Protein AF-A0A951A162-F1 (afdb_monomer_lite)

pLDDT: mean 81.79, std 10.08, range [46.0, 91.62]

Sequence (105 aa):
MEQSGADRYDELVDAFLSSLVGKSPRTYSTYRTGLVHFRTFLASKQRLERWQPESLGPNLLEEFYTWLVRQHGRERRATVGTHAAGLRAFVRYIARRGLLPPGVT

Radius of gyration: 13.54 Å; chains: 1; bounding box: 33×29×34 Å

Foldseek 3Di:
DPQFLQNVLVVLLVVLLVVCPVPDPVLSVLLVVLSVLVCVVCVVVVNSRVDFLQPPDPCSLVVSLVVVCVVPPPVPNVSSVSSSVSVVSSNVVCVVVVRYDPPDD

Secondary structure (DSSP, 8-state):
----HHHHHHHHHHHHHHHTTTS-HHHHHHHHHHHHHHHHHHHHTT-STT--GGG--TTHHHHHHHHHHHHH-TT-HHHHHHHHHHHHHHHHHHHHTT-SPTT--

Structure (mmCIF, N/CA/C/O backbone):
data_AF-A0A951A162-F1
#
_entry.id   AF-A0A951A162-F1
#
loop_
_atom_site.group_PDB
_atom_site.id
_atom_site.type_symbol
_atom_site.label_atom_id
_atom_site.label_alt_id
_atom_site.label_comp_id
_atom_site.label_asym_id
_atom_site.label_entity_id
_atom_site.label_seq_id
_atom_site.pdbx_PDB_ins_code
_atom_site.Cartn_x
_atom_site.Cartn_y
_atom_site.Cartn_z
_atom_site.occupancy
_atom_site.B_iso_or_equiv
_atom_site.auth_seq_id
_atom_site.auth_comp_id
_atom_site.auth_asym_id
_atom_site.auth_atom_id
_atom_site.pdbx_PDB_model_num
ATOM 1 N N . MET A 1 1 ? -8.154 -16.471 19.557 1.00 46.00 1 MET A N 1
ATOM 2 C CA . MET A 1 1 ? -7.362 -16.702 18.335 1.00 46.00 1 MET A CA 1
ATOM 3 C C . MET A 1 1 ? -6.609 -15.420 18.055 1.00 46.00 1 MET A C 1
ATOM 5 O O . MET A 1 1 ? -7.240 -14.429 17.710 1.00 46.00 1 MET A O 1
ATOM 9 N N . GLU A 1 2 ? -5.310 -15.389 18.333 1.00 57.62 2 GLU A N 1
ATOM 10 C CA . GLU A 1 2 ? -4.465 -14.251 17.965 1.00 57.62 2 GLU A 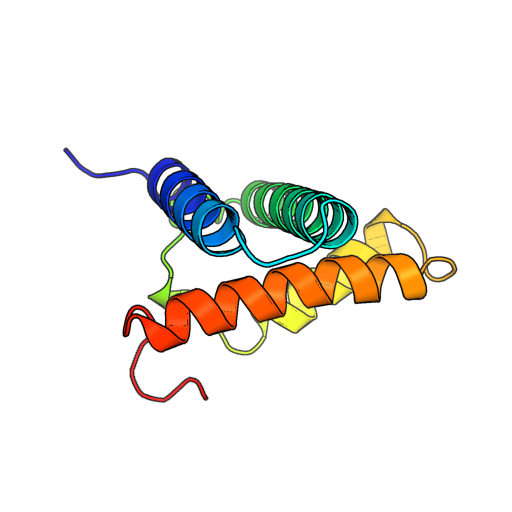CA 1
ATOM 11 C C . GLU A 1 2 ? -4.308 -14.284 16.443 1.00 57.62 2 GLU A C 1
ATOM 13 O O . GLU A 1 2 ? -3.710 -15.213 15.907 1.00 57.62 2 GLU A O 1
ATOM 18 N N . GLN A 1 3 ? -4.927 -13.342 15.728 1.00 67.50 3 GLN A N 1
ATOM 19 C CA . GLN A 1 3 ? -4.730 -13.236 14.283 1.00 67.50 3 GLN A CA 1
ATOM 20 C C . GLN A 1 3 ? -3.270 -12.851 14.027 1.00 67.50 3 GLN A C 1
ATOM 22 O O . GLN A 1 3 ? -2.816 -11.810 14.508 1.00 67.50 3 GLN A O 1
ATOM 27 N N . SER A 1 4 ? -2.529 -13.678 13.290 1.00 84.94 4 SER A N 1
ATOM 28 C CA . SER A 1 4 ? -1.158 -13.359 12.896 1.00 84.94 4 SER A CA 1
ATOM 29 C C . SER A 1 4 ? -1.138 -12.112 12.003 1.00 84.94 4 SER A C 1
ATOM 31 O O . SER A 1 4 ? -2.056 -11.881 11.214 1.00 84.94 4 SER A O 1
ATOM 33 N N . GLY A 1 5 ? -0.080 -11.295 12.088 1.00 85.44 5 GLY A N 1
ATOM 34 C CA . GLY A 1 5 ? 0.035 -10.077 11.274 1.00 85.44 5 GLY A CA 1
ATOM 35 C C . GLY A 1 5 ? 0.004 -10.352 9.766 1.00 85.44 5 GLY A C 1
ATOM 36 O O . GLY A 1 5 ? -0.449 -9.507 8.995 1.00 85.44 5 GLY A O 1
ATOM 37 N N . ALA A 1 6 ? 0.411 -11.557 9.354 1.00 87.19 6 ALA A N 1
ATOM 38 C CA . ALA A 1 6 ? 0.314 -12.030 7.978 1.00 87.19 6 ALA A CA 1
ATOM 39 C C . ALA A 1 6 ? -1.147 -12.207 7.525 1.00 87.19 6 ALA A C 1
ATOM 41 O O . ALA A 1 6 ? -1.527 -11.625 6.513 1.00 87.19 6 ALA A O 1
ATOM 42 N N . ASP A 1 7 ? -1.973 -12.927 8.291 1.00 89.62 7 ASP A N 1
ATOM 43 C CA . ASP A 1 7 ? -3.404 -13.095 7.997 1.00 89.62 7 ASP A CA 1
ATOM 44 C C . ASP A 1 7 ? -4.124 -11.749 7.954 1.00 89.62 7 ASP A C 1
ATOM 46 O O . ASP A 1 7 ? -4.838 -11.449 7.000 1.00 89.62 7 ASP A O 1
ATOM 50 N N . ARG A 1 8 ? -3.855 -10.878 8.935 1.00 88.25 8 ARG A N 1
ATOM 51 C CA . ARG A 1 8 ? -4.449 -9.536 8.972 1.00 88.25 8 ARG A CA 1
ATOM 52 C C . ARG A 1 8 ? -4.038 -8.681 7.771 1.00 88.25 8 ARG A C 1
ATOM 54 O O . ARG A 1 8 ? -4.828 -7.865 7.292 1.00 88.25 8 ARG A O 1
ATOM 61 N N . TYR A 1 9 ? -2.800 -8.830 7.298 1.00 90.62 9 TYR A N 1
ATOM 62 C CA . TYR A 1 9 ? -2.326 -8.164 6.088 1.00 90.62 9 TYR A CA 1
ATOM 63 C C . TYR A 1 9 ? -3.081 -8.659 4.853 1.00 90.62 9 TYR A C 1
ATOM 65 O O . TYR A 1 9 ? -3.619 -7.840 4.106 1.00 90.62 9 TYR A O 1
ATOM 73 N N . ASP A 1 10 ? -3.140 -9.977 4.656 1.00 91.25 10 ASP A N 1
ATOM 74 C CA . ASP A 1 10 ? -3.802 -10.596 3.508 1.00 91.25 10 ASP A CA 1
ATOM 75 C C . ASP A 1 10 ? -5.316 -10.279 3.491 1.00 91.25 10 ASP A C 1
ATOM 77 O O . ASP A 1 10 ? -5.849 -9.911 2.442 1.00 91.25 10 ASP A O 1
ATOM 81 N N . GLU A 1 11 ? -5.988 -10.266 4.648 1.00 90.94 11 GLU A N 1
ATOM 82 C CA . GLU A 1 11 ? -7.407 -9.892 4.773 1.00 90.94 11 GLU A CA 1
ATOM 83 C C . GLU A 1 11 ? -7.664 -8.426 4.373 1.00 90.94 11 GLU A C 1
ATOM 85 O O . GLU A 1 11 ? -8.582 -8.115 3.608 1.00 90.94 11 GLU A O 1
ATOM 90 N N . LEU A 1 12 ? -6.813 -7.496 4.825 1.00 90.56 12 LEU A N 1
ATOM 91 C CA . LEU A 1 12 ? -6.931 -6.084 4.449 1.00 90.56 12 LEU A CA 1
ATOM 92 C C . LEU A 1 12 ? -6.618 -5.847 2.971 1.00 90.56 12 LEU A C 1
ATOM 94 O O . LEU A 1 12 ? -7.242 -4.978 2.353 1.00 90.56 12 LEU A O 1
ATOM 98 N N . VAL A 1 13 ? -5.662 -6.589 2.405 1.00 91.25 13 VAL A N 1
ATOM 99 C CA . VAL A 1 13 ? -5.354 -6.546 0.972 1.00 91.25 13 VAL A CA 1
ATOM 100 C C . VAL A 1 13 ? -6.549 -7.024 0.159 1.00 91.25 13 VAL A C 1
ATOM 102 O O . VAL A 1 13 ? -6.925 -6.331 -0.786 1.00 91.25 13 VAL A O 1
ATOM 105 N N . ASP A 1 14 ? -7.174 -8.141 0.531 1.00 90.69 14 ASP A N 1
ATOM 106 C CA . ASP A 1 14 ? -8.369 -8.632 -0.155 1.00 90.69 14 ASP A CA 1
ATOM 107 C C . ASP A 1 14 ? -9.517 -7.619 -0.071 1.00 90.69 14 ASP A C 1
ATOM 109 O O . ASP A 1 14 ? -10.060 -7.208 -1.098 1.00 90.69 14 ASP A O 1
ATOM 113 N N . ALA A 1 15 ? -9.796 -7.088 1.123 1.00 90.00 15 ALA A N 1
ATOM 114 C CA . ALA A 1 15 ? -10.823 -6.067 1.312 1.00 90.00 15 ALA A CA 1
ATOM 115 C C . ALA A 1 15 ? -10.547 -4.800 0.480 1.00 90.00 15 ALA A C 1
ATOM 117 O O . ALA A 1 15 ? -11.464 -4.208 -0.098 1.00 90.00 15 ALA A O 1
ATOM 118 N N . PHE A 1 16 ? -9.284 -4.370 0.392 1.00 89.56 16 PHE A N 1
ATOM 119 C CA . PHE A 1 16 ? -8.885 -3.253 -0.461 1.00 89.56 16 PHE A CA 1
ATOM 120 C C . PHE A 1 16 ? -9.103 -3.569 -1.938 1.00 89.56 16 PHE A C 1
ATOM 122 O O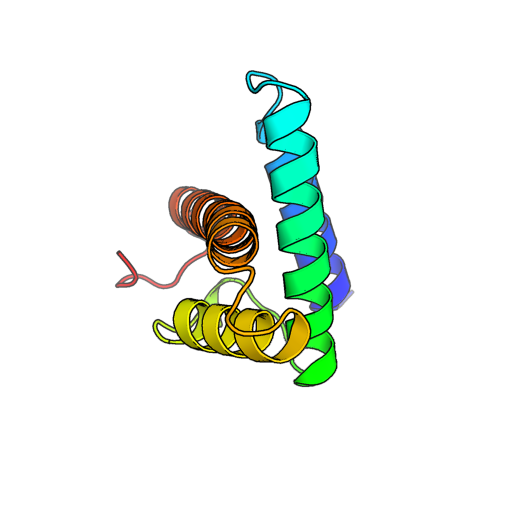 . PHE A 1 16 ? -9.721 -2.767 -2.635 1.00 89.56 16 PHE A O 1
ATOM 129 N N . LEU A 1 17 ? -8.630 -4.718 -2.419 1.00 88.38 17 LEU A N 1
ATOM 130 C CA . LEU A 1 17 ? -8.765 -5.129 -3.814 1.00 88.38 17 LEU A CA 1
ATOM 131 C C . LEU A 1 17 ? -10.240 -5.291 -4.212 1.00 88.38 17 LEU A C 1
ATOM 133 O O . LEU A 1 17 ? -10.633 -4.814 -5.276 1.00 88.38 17 LEU A O 1
ATOM 137 N N . SER A 1 18 ? -11.066 -5.846 -3.327 1.00 87.50 18 SER A N 1
ATOM 138 C CA . SER A 1 18 ? -12.522 -5.929 -3.472 1.00 87.50 18 SER A CA 1
ATOM 139 C C . SER A 1 18 ? -13.193 -4.551 -3.471 1.00 87.50 18 SER A C 1
ATOM 141 O O . SER A 1 18 ? -14.184 -4.350 -4.160 1.00 87.50 18 SER A O 1
ATOM 143 N N . SER A 1 19 ? -12.639 -3.541 -2.792 1.00 86.00 19 SER A N 1
ATOM 144 C CA . SER A 1 19 ? -13.162 -2.164 -2.871 1.00 86.00 19 SER A CA 1
ATOM 145 C C . SER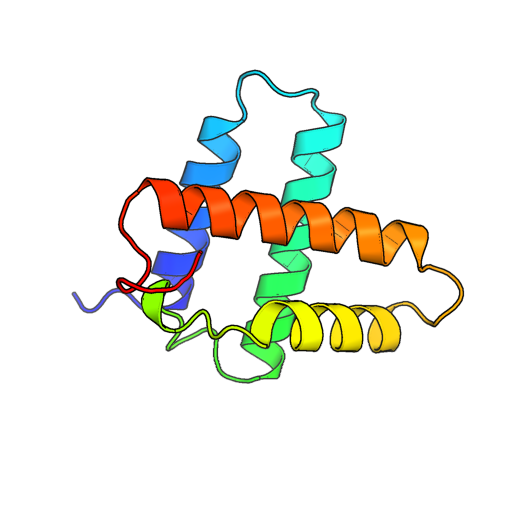 A 1 19 ? -12.913 -1.478 -4.226 1.00 86.00 19 SER A C 1
ATOM 147 O O . SER A 1 19 ? -13.511 -0.441 -4.520 1.00 86.00 19 SER A O 1
ATOM 149 N N . LEU A 1 20 ? -12.052 -2.046 -5.080 1.00 84.69 20 LEU A N 1
ATOM 150 C CA . LEU A 1 20 ? -11.701 -1.495 -6.393 1.00 84.69 20 LEU A CA 1
ATOM 151 C C . LEU A 1 20 ? -12.649 -1.939 -7.519 1.00 84.69 20 LEU A C 1
ATOM 153 O O . LEU A 1 20 ? -12.292 -1.745 -8.678 1.00 84.69 20 LEU A O 1
ATOM 157 N N . VAL A 1 21 ? -13.841 -2.481 -7.226 1.00 74.69 21 VAL A N 1
ATOM 158 C CA . VAL A 1 21 ? -14.822 -2.973 -8.230 1.00 74.69 21 VAL A CA 1
ATOM 159 C C . VAL A 1 21 ? -15.086 -1.971 -9.371 1.00 74.69 21 VAL A C 1
ATOM 161 O O . VAL A 1 21 ? -15.343 -2.376 -10.498 1.00 74.69 21 VAL A O 1
ATOM 164 N N . GLY A 1 22 ? -14.956 -0.661 -9.126 1.00 71.25 22 GLY A N 1
ATOM 165 C CA . GLY A 1 22 ? -15.102 0.390 -10.146 1.00 71.25 22 GLY A CA 1
ATOM 166 C C . GLY A 1 22 ? -13.833 0.775 -10.927 1.00 71.25 22 GLY A C 1
ATOM 167 O O . GLY A 1 22 ? -13.849 1.771 -11.651 1.00 71.25 22 GLY A O 1
ATOM 168 N N . LYS A 1 23 ? -12.700 0.082 -10.758 1.00 75.44 23 LYS A N 1
ATOM 169 C CA . LYS A 1 23 ? -11.418 0.402 -11.415 1.00 75.44 23 LYS A CA 1
ATOM 170 C C . LYS A 1 23 ? -11.111 -0.570 -12.550 1.00 75.44 23 LYS A C 1
ATOM 172 O O . LYS A 1 23 ? -11.460 -1.742 -12.508 1.00 75.44 23 LYS A O 1
ATOM 177 N N . SER A 1 24 ? -10.383 -0.081 -13.555 1.00 77.50 24 SER A N 1
ATOM 178 C CA . SER A 1 24 ? -9.946 -0.895 -14.691 1.00 77.50 24 SER A CA 1
ATOM 179 C C . SER A 1 24 ? -9.140 -2.127 -14.239 1.00 77.50 24 SER A C 1
ATOM 181 O O . SER A 1 24 ? -8.307 -1.995 -13.333 1.00 77.50 24 SER A O 1
ATOM 183 N N . PRO A 1 25 ? -9.264 -3.279 -14.929 1.00 77.62 25 PRO A N 1
ATOM 184 C CA . PRO A 1 25 ? -8.520 -4.506 -14.612 1.00 77.62 25 PRO A CA 1
ATOM 185 C C . PRO A 1 25 ? -7.003 -4.293 -14.532 1.00 77.62 25 PRO A C 1
ATOM 187 O O . PRO A 1 25 ? -6.317 -4.863 -13.689 1.00 77.62 25 PRO A O 1
ATOM 190 N N . ARG A 1 26 ? -6.476 -3.390 -15.368 1.00 78.94 26 ARG A N 1
ATOM 191 C CA . ARG A 1 26 ? -5.061 -3.008 -15.361 1.00 78.94 26 ARG A CA 1
ATOM 192 C C . ARG A 1 26 ? -4.628 -2.386 -14.029 1.00 78.94 26 ARG A C 1
ATOM 194 O O . ARG A 1 26 ? -3.577 -2.743 -13.511 1.00 78.94 26 ARG A O 1
ATOM 201 N N . THR A 1 27 ? -5.444 -1.503 -13.456 1.00 81.50 27 THR A N 1
ATOM 202 C CA . THR A 1 27 ? -5.178 -0.870 -12.154 1.00 81.50 27 THR A CA 1
ATOM 203 C C . THR A 1 27 ? -5.210 -1.902 -11.033 1.00 81.50 27 THR A C 1
ATOM 205 O O . THR A 1 27 ? -4.332 -1.890 -10.172 1.00 81.50 27 THR A O 1
ATOM 208 N N . TYR A 1 28 ? -6.172 -2.827 -11.083 1.00 86.12 28 TYR A N 1
ATOM 209 C CA . TYR A 1 28 ? -6.264 -3.940 -10.141 1.00 86.12 28 TYR A CA 1
ATOM 210 C C . TYR A 1 28 ? -4.987 -4.791 -10.153 1.00 86.12 28 TYR A C 1
ATOM 212 O O . TYR A 1 28 ? -4.347 -4.949 -9.114 1.00 86.12 28 TYR A O 1
ATOM 220 N N . SER A 1 29 ? -4.558 -5.273 -11.327 1.00 85.31 29 SER A N 1
ATOM 221 C CA . SER A 1 29 ? -3.339 -6.085 -11.451 1.00 85.31 29 SER A CA 1
ATOM 222 C C . SER A 1 29 ? -2.106 -5.333 -10.965 1.00 85.31 29 SER A C 1
ATOM 224 O O . SER A 1 29 ? -1.294 -5.885 -10.229 1.00 85.31 29 SER A O 1
ATOM 226 N N . THR A 1 30 ? -1.981 -4.055 -11.31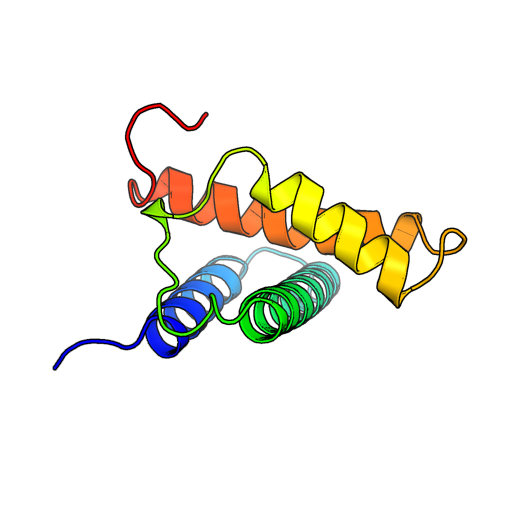9 1.00 86.31 30 THR A N 1
ATOM 227 C CA . THR A 1 30 ? -0.873 -3.215 -10.872 1.00 86.31 30 THR A CA 1
ATOM 228 C C . THR A 1 30 ? -0.812 -3.076 -9.350 1.00 86.31 30 THR A C 1
ATOM 230 O O . THR A 1 30 ? 0.270 -3.203 -8.767 1.00 86.31 30 THR A O 1
ATOM 233 N N . TYR A 1 31 ? -1.948 -2.813 -8.703 1.00 87.75 31 TYR A N 1
ATOM 234 C CA . TYR A 1 31 ? -2.008 -2.658 -7.250 1.00 87.75 31 TYR A CA 1
ATOM 235 C C . TYR A 1 31 ? -1.747 -3.983 -6.548 1.00 87.75 31 TYR A C 1
ATOM 237 O O . TYR A 1 31 ? -0.940 -4.019 -5.623 1.00 87.75 31 TYR A O 1
ATOM 245 N N . ARG A 1 32 ? -2.332 -5.078 -7.047 1.00 88.62 32 ARG A N 1
ATOM 246 C CA . ARG A 1 32 ? -2.075 -6.428 -6.543 1.00 88.62 32 ARG A CA 1
ATOM 247 C C . ARG A 1 32 ? -0.585 -6.765 -6.586 1.00 88.62 32 ARG A C 1
ATOM 249 O O . ARG A 1 32 ? -0.029 -7.146 -5.563 1.00 88.62 32 ARG A O 1
ATOM 256 N N . THR A 1 33 ? 0.088 -6.559 -7.719 1.00 89.19 33 THR A N 1
ATOM 257 C CA . THR A 1 33 ? 1.535 -6.810 -7.831 1.00 89.19 33 THR A CA 1
ATOM 258 C C . THR A 1 33 ? 2.340 -5.933 -6.870 1.00 89.19 33 THR A C 1
ATOM 260 O O . THR A 1 33 ? 3.251 -6.423 -6.206 1.00 89.19 33 THR A O 1
ATOM 263 N N . GLY A 1 34 ? 1.986 -4.650 -6.737 1.00 87.69 34 GLY A N 1
ATOM 264 C CA . GLY A 1 34 ? 2.640 -3.752 -5.780 1.00 87.69 34 GLY A CA 1
ATOM 265 C C . GLY A 1 34 ? 2.514 -4.227 -4.327 1.00 87.69 34 GLY A C 1
ATOM 266 O O . GLY A 1 34 ? 3.490 -4.174 -3.581 1.00 87.69 34 GLY A O 1
ATOM 267 N N . LEU A 1 35 ? 1.345 -4.744 -3.942 1.00 90.31 35 LEU A N 1
ATOM 268 C CA . LEU A 1 35 ? 1.092 -5.278 -2.601 1.00 90.31 35 LEU A CA 1
ATOM 269 C C . LEU A 1 35 ? 1.811 -6.609 -2.360 1.00 90.31 35 LEU A C 1
ATOM 271 O O . LEU A 1 35 ? 2.393 -6.793 -1.297 1.00 90.31 35 LEU A O 1
ATOM 275 N N . VAL A 1 36 ? 1.904 -7.486 -3.364 1.00 91.19 36 VAL A N 1
ATOM 276 C CA . VAL A 1 36 ? 2.740 -8.698 -3.276 1.00 91.19 36 VAL A CA 1
ATOM 277 C C . VAL A 1 36 ? 4.203 -8.335 -3.001 1.00 91.19 36 VAL A C 1
ATOM 279 O O . VAL A 1 36 ? 4.823 -8.912 -2.109 1.00 91.19 36 VAL A O 1
ATOM 282 N N . HIS A 1 37 ? 4.755 -7.333 -3.694 1.00 90.56 37 HIS A N 1
ATOM 283 C CA . HIS A 1 37 ? 6.112 -6.855 -3.409 1.00 90.56 37 HIS A CA 1
ATOM 284 C C . HIS A 1 37 ? 6.246 -6.273 -1.999 1.00 90.56 37 HIS A C 1
ATOM 286 O O . HIS A 1 37 ? 7.269 -6.484 -1.349 1.00 90.56 37 HIS A O 1
ATOM 292 N N . PHE A 1 38 ? 5.227 -5.569 -1.506 1.00 90.25 38 PHE A N 1
ATOM 293 C CA . PHE A 1 38 ? 5.232 -5.038 -0.147 1.00 90.25 38 PHE A CA 1
ATOM 294 C C . PHE A 1 38 ? 5.187 -6.146 0.914 1.00 90.25 38 PHE A C 1
ATOM 296 O O . PHE A 1 38 ? 5.950 -6.090 1.876 1.00 90.25 38 PHE A O 1
ATOM 303 N N . ARG A 1 39 ? 4.395 -7.205 0.705 1.00 91.62 39 ARG A N 1
ATOM 304 C CA . ARG A 1 39 ? 4.405 -8.411 1.550 1.00 91.62 39 ARG A CA 1
ATOM 305 C C . ARG A 1 39 ? 5.795 -9.041 1.607 1.00 91.62 39 ARG A C 1
ATOM 307 O O . ARG A 1 39 ? 6.294 -9.339 2.689 1.00 91.62 39 ARG A O 1
ATOM 314 N N . THR A 1 40 ? 6.455 -9.181 0.457 1.00 91.56 40 THR A N 1
ATOM 315 C CA . THR A 1 40 ? 7.833 -9.691 0.371 1.00 91.56 40 THR A CA 1
ATOM 316 C C . THR A 1 40 ? 8.827 -8.780 1.091 1.00 91.56 40 THR A C 1
ATOM 318 O O . THR A 1 40 ? 9.716 -9.269 1.783 1.00 91.56 40 THR A O 1
ATOM 321 N N . PHE A 1 41 ? 8.666 -7.460 0.990 1.00 90.75 41 PHE A N 1
ATOM 322 C CA . PHE A 1 41 ? 9.467 -6.497 1.744 1.00 90.75 41 PHE A CA 1
ATOM 323 C C . PHE A 1 41 ? 9.282 -6.660 3.261 1.00 90.75 41 PHE A C 1
ATOM 325 O O . PHE A 1 41 ? 10.270 -6.734 3.991 1.00 90.75 41 PHE A O 1
ATOM 332 N N . LEU A 1 42 ? 8.039 -6.781 3.740 1.00 90.31 42 LEU A N 1
ATOM 333 C CA . LEU A 1 42 ? 7.748 -7.017 5.157 1.00 90.31 42 LEU A CA 1
ATOM 334 C C . LEU A 1 42 ? 8.336 -8.346 5.643 1.00 90.31 42 LEU A C 1
ATOM 336 O O . LEU A 1 42 ? 8.924 -8.391 6.724 1.00 90.31 42 LEU A O 1
ATOM 340 N N . ALA A 1 43 ? 8.233 -9.406 4.840 1.00 90.31 43 ALA A N 1
ATOM 341 C CA . ALA A 1 43 ? 8.825 -10.707 5.140 1.00 90.31 43 ALA A CA 1
ATOM 342 C C . ALA A 1 43 ? 10.361 -10.634 5.195 1.00 90.31 43 ALA A C 1
ATOM 344 O O . ALA A 1 43 ? 10.965 -11.092 6.160 1.00 90.31 43 ALA A O 1
ATOM 345 N N . SER A 1 44 ? 10.996 -9.963 4.226 1.00 89.94 44 SER A N 1
ATOM 346 C CA . SER A 1 44 ? 12.449 -9.725 4.194 1.00 89.94 44 SER A CA 1
ATOM 347 C C . SER A 1 44 ? 12.955 -8.941 5.408 1.00 89.94 44 SER A C 1
ATOM 349 O O . SER A 1 44 ? 14.136 -9.030 5.740 1.00 89.94 44 SER A O 1
ATOM 351 N N . LYS A 1 45 ? 12.087 -8.158 6.054 1.00 87.81 45 LYS A N 1
ATOM 352 C CA . LYS A 1 45 ? 12.383 -7.394 7.270 1.00 87.81 45 LYS A CA 1
ATOM 353 C C . LYS A 1 45 ? 11.930 -8.099 8.552 1.00 87.81 45 LYS A C 1
ATOM 355 O O . LYS A 1 45 ? 12.027 -7.487 9.610 1.00 87.81 45 LYS A O 1
ATOM 360 N N . GLN A 1 46 ? 11.401 -9.325 8.461 1.00 88.88 46 GLN A N 1
ATOM 361 C CA . GLN A 1 46 ? 10.797 -10.065 9.581 1.00 88.88 46 GLN A CA 1
ATOM 362 C C . GLN A 1 46 ? 9.711 -9.251 10.316 1.00 88.88 46 GLN A C 1
ATOM 364 O O . GLN A 1 46 ? 9.495 -9.385 11.516 1.00 88.88 46 GLN A O 1
ATOM 369 N N . ARG A 1 47 ? 9.025 -8.369 9.578 1.00 89.12 47 ARG A N 1
ATOM 370 C CA . ARG A 1 47 ? 7.961 -7.487 10.081 1.00 89.12 47 ARG A CA 1
ATOM 371 C C . ARG A 1 47 ? 6.563 -7.989 9.744 1.00 89.12 47 ARG A C 1
ATOM 373 O O . ARG A 1 47 ? 5.606 -7.459 10.289 1.00 89.12 47 ARG A O 1
ATOM 380 N N . LEU A 1 48 ? 6.439 -8.979 8.858 1.00 88.56 48 LEU A N 1
ATOM 381 C CA . LEU A 1 48 ? 5.144 -9.477 8.390 1.00 88.56 48 LEU A CA 1
ATOM 382 C C . LEU A 1 48 ? 4.318 -10.100 9.525 1.00 88.56 48 LEU A C 1
ATOM 384 O O . LEU A 1 48 ? 3.145 -9.785 9.669 1.00 88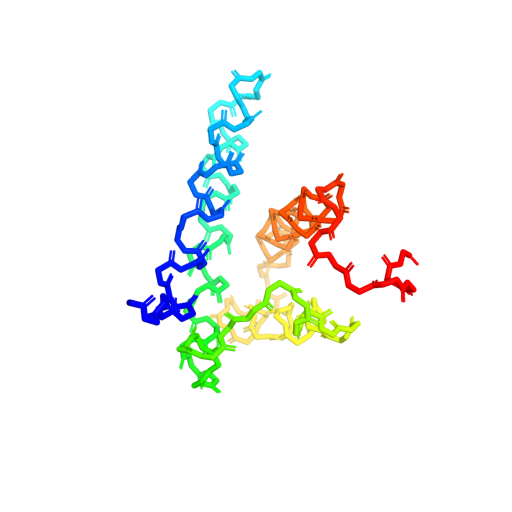.56 48 LEU A O 1
ATOM 388 N N . GLU A 1 49 ? 4.932 -10.925 10.373 1.00 87.75 49 GLU A N 1
ATOM 389 C CA . GLU A 1 49 ? 4.216 -11.628 11.450 1.00 87.75 49 GLU A CA 1
ATOM 390 C C . GLU A 1 49 ? 3.681 -10.689 12.536 1.00 87.75 49 GLU A C 1
ATOM 392 O O . GLU A 1 49 ? 2.651 -10.962 13.144 1.00 87.75 49 GLU A O 1
ATOM 397 N N . ARG A 1 50 ? 4.360 -9.557 12.747 1.00 86.31 50 ARG A N 1
ATOM 398 C CA . ARG A 1 50 ? 3.968 -8.504 13.697 1.00 86.31 50 ARG A CA 1
ATOM 399 C C . ARG A 1 50 ? 3.315 -7.313 13.004 1.00 86.31 50 ARG A C 1
ATOM 401 O O . ARG A 1 50 ? 3.203 -6.245 13.603 1.00 86.31 50 ARG A O 1
ATOM 408 N N . TRP A 1 51 ? 2.965 -7.454 11.726 1.00 86.62 51 TRP A N 1
ATOM 409 C CA . TRP A 1 51 ? 2.440 -6.343 10.957 1.00 86.62 51 TRP A CA 1
ATOM 410 C C . TRP A 1 51 ? 1.097 -5.910 11.529 1.00 86.62 51 TRP A C 1
ATOM 412 O O . TRP A 1 51 ? 0.182 -6.716 11.700 1.00 86.62 51 TRP A O 1
ATOM 422 N N . GLN A 1 52 ? 0.984 -4.614 11.792 1.00 83.00 52 GLN A N 1
ATOM 423 C CA . GLN A 1 52 ? -0.273 -3.979 12.136 1.00 83.00 52 GLN A CA 1
ATOM 424 C C . GLN A 1 52 ? -0.425 -2.691 11.324 1.00 83.00 52 GLN A C 1
ATOM 426 O O . GLN A 1 52 ? 0.577 -2.015 11.063 1.00 83.00 52 GLN A O 1
ATOM 431 N N . PRO A 1 53 ? -1.657 -2.309 10.949 1.00 81.12 53 PRO A N 1
ATOM 432 C CA . PRO A 1 53 ? -1.915 -1.052 10.248 1.00 81.12 53 PRO A CA 1
ATOM 433 C C . PRO A 1 53 ? -1.356 0.172 10.984 1.00 81.12 53 PRO A C 1
ATOM 435 O O . PRO A 1 53 ? -0.814 1.085 10.373 1.00 81.12 53 PRO A O 1
ATOM 438 N N . GLU A 1 54 ? -1.406 0.151 12.312 1.00 76.88 54 GLU A N 1
ATOM 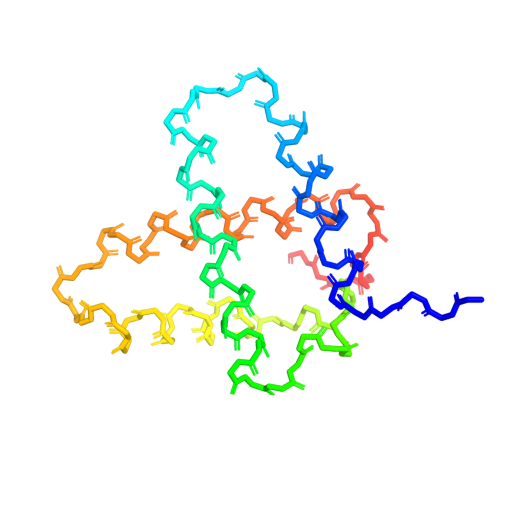439 C CA . GLU A 1 54 ? -0.873 1.197 13.184 1.00 76.88 54 GLU A CA 1
ATOM 440 C C . GLU A 1 54 ? 0.658 1.281 13.219 1.00 76.88 54 GLU A C 1
ATOM 442 O O . GLU A 1 54 ? 1.219 2.324 13.541 1.00 76.88 54 GLU A O 1
ATOM 447 N N . SER A 1 55 ? 1.350 0.212 12.820 1.00 75.50 55 SER A N 1
ATOM 448 C CA . SER A 1 55 ? 2.811 0.187 12.693 1.00 75.50 55 SER A CA 1
ATOM 449 C C . SER A 1 55 ? 3.308 0.811 11.383 1.00 75.50 55 SER A C 1
ATOM 451 O O . SER A 1 55 ? 4.516 0.815 11.123 1.00 75.50 55 SER A O 1
ATOM 453 N N . LEU A 1 56 ? 2.405 1.324 10.534 1.00 76.69 56 LEU A N 1
ATOM 454 C CA . LEU A 1 56 ? 2.749 2.068 9.323 1.00 76.69 56 LEU A CA 1
ATOM 455 C C . LEU A 1 56 ? 3.372 3.423 9.707 1.00 76.69 56 LEU A C 1
ATOM 457 O O . LEU A 1 56 ? 2.704 4.451 9.752 1.00 76.69 56 LEU A O 1
ATOM 461 N N . GLY A 1 57 ? 4.674 3.412 9.993 1.00 72.44 57 GLY A N 1
ATOM 462 C CA . GLY A 1 57 ? 5.443 4.623 10.264 1.00 72.44 57 GLY A CA 1
ATOM 463 C C . GLY A 1 57 ? 5.617 5.508 9.018 1.00 72.44 57 GLY A C 1
ATOM 464 O O . GLY A 1 57 ? 5.545 5.012 7.888 1.00 72.44 57 GLY A O 1
ATOM 465 N N . PRO A 1 58 ? 5.923 6.805 9.198 1.00 72.00 58 PRO A N 1
ATOM 466 C CA . PRO A 1 58 ? 6.023 7.778 8.103 1.00 72.00 58 PRO A CA 1
ATOM 467 C C . PRO A 1 58 ? 7.088 7.408 7.059 1.00 72.00 58 PRO A C 1
ATOM 469 O O . PRO A 1 58 ? 6.920 7.665 5.868 1.00 72.00 58 PRO A O 1
ATOM 472 N N . ASN A 1 59 ? 8.150 6.721 7.484 1.00 81.44 59 ASN A N 1
ATOM 473 C CA . ASN A 1 59 ? 9.276 6.359 6.621 1.00 81.44 59 ASN A CA 1
ATOM 474 C C . ASN A 1 59 ? 9.041 5.067 5.829 1.00 81.44 59 ASN A C 1
ATOM 476 O O . ASN A 1 59 ? 9.810 4.746 4.929 1.00 81.44 59 ASN A O 1
ATOM 480 N N . LEU A 1 60 ? 7.981 4.310 6.124 1.00 83.44 60 LEU A N 1
ATOM 481 C CA . LEU A 1 60 ? 7.798 2.974 5.559 1.00 83.44 60 LEU A CA 1
ATOM 482 C C . LEU A 1 60 ? 7.609 2.995 4.034 1.00 83.44 60 LEU A C 1
ATOM 484 O O . LEU A 1 60 ? 8.066 2.092 3.334 1.00 83.44 60 LEU A O 1
ATOM 488 N N . LEU A 1 61 ? 6.969 4.045 3.509 1.00 82.56 61 LEU A N 1
ATOM 489 C CA . LEU A 1 61 ? 6.828 4.256 2.066 1.00 82.56 61 LEU A CA 1
ATOM 490 C C . LEU A 1 61 ? 8.181 4.522 1.391 1.00 82.56 61 LEU A C 1
ATOM 492 O O . LEU A 1 61 ? 8.421 4.029 0.288 1.00 82.56 61 LEU A O 1
ATOM 496 N N . GLU A 1 62 ? 9.059 5.282 2.046 1.00 85.38 62 GLU A N 1
ATOM 497 C CA . GLU A 1 62 ? 10.406 5.580 1.553 1.00 85.38 62 GLU A CA 1
ATOM 498 C C . GLU A 1 62 ? 11.320 4.348 1.639 1.00 85.38 62 GLU A C 1
ATOM 500 O O . GLU A 1 62 ? 12.036 4.037 0.681 1.00 85.38 62 GLU A O 1
ATOM 505 N N . GLU A 1 63 ? 11.239 3.590 2.738 1.00 88.19 63 GLU A N 1
ATOM 506 C CA . GLU A 1 63 ? 11.946 2.318 2.899 1.00 88.19 63 GLU A CA 1
ATOM 507 C C . GLU A 1 63 ? 11.540 1.324 1.802 1.00 88.19 63 GLU A C 1
ATOM 509 O O . GLU A 1 63 ? 12.401 0.708 1.167 1.00 88.19 63 GLU A O 1
ATOM 514 N N . PHE A 1 64 ? 10.236 1.203 1.531 1.00 86.75 64 PHE A N 1
ATOM 515 C CA . PHE A 1 64 ? 9.723 0.338 0.472 1.00 86.75 64 PHE A CA 1
ATOM 516 C C . PHE A 1 64 ? 10.174 0.795 -0.918 1.00 86.75 64 PHE A C 1
ATOM 518 O O . PHE A 1 64 ? 10.613 -0.028 -1.724 1.00 86.75 64 PHE A O 1
ATOM 525 N N . TYR A 1 65 ? 10.115 2.100 -1.200 1.00 85.56 65 TYR A N 1
ATOM 526 C CA . TYR A 1 65 ? 10.605 2.658 -2.460 1.00 85.56 65 TYR A CA 1
ATOM 527 C C . TYR A 1 65 ? 12.090 2.337 -2.666 1.00 85.56 65 TYR A C 1
ATOM 529 O O . TYR A 1 65 ? 12.485 1.842 -3.722 1.00 85.56 65 TYR A O 1
ATOM 537 N N . THR A 1 66 ? 12.909 2.544 -1.635 1.00 87.75 66 THR A N 1
ATOM 538 C CA . THR A 1 66 ? 14.345 2.241 -1.667 1.00 87.75 66 THR A CA 1
ATOM 539 C C . THR A 1 66 ? 14.599 0.752 -1.887 1.00 87.75 66 THR A C 1
ATOM 541 O O . THR A 1 66 ? 15.465 0.385 -2.683 1.00 87.75 66 THR A O 1
ATOM 544 N N . TRP A 1 67 ? 13.830 -0.118 -1.229 1.00 89.38 67 TRP A N 1
ATOM 545 C CA . TRP A 1 67 ? 13.922 -1.561 -1.426 1.00 89.38 67 TRP A CA 1
ATOM 546 C C . TRP A 1 67 ? 13.559 -1.965 -2.861 1.00 89.38 67 TRP A C 1
ATOM 548 O O . TRP A 1 67 ? 14.326 -2.686 -3.495 1.00 89.38 67 TRP A O 1
ATOM 558 N N . LEU A 1 68 ? 12.469 -1.433 -3.422 1.00 86.25 68 LEU A N 1
ATOM 559 C CA . LEU A 1 68 ? 12.072 -1.683 -4.812 1.00 86.25 68 LEU A CA 1
ATOM 560 C C . LEU A 1 68 ? 13.142 -1.238 -5.818 1.00 86.25 68 LEU A C 1
ATOM 562 O O . LEU A 1 68 ? 13.428 -1.967 -6.768 1.00 86.25 68 LEU A O 1
ATOM 566 N N . VAL A 1 69 ? 13.758 -0.068 -5.611 1.00 86.56 69 VAL A N 1
ATOM 567 C CA . VAL A 1 69 ? 14.860 0.414 -6.463 1.00 86.56 69 VAL A CA 1
ATOM 568 C C . VAL A 1 69 ? 16.057 -0.536 -6.404 1.00 86.56 69 VAL A C 1
ATOM 570 O O . VAL A 1 69 ? 16.679 -0.787 -7.434 1.00 86.56 69 VAL A O 1
ATOM 573 N N . ARG A 1 70 ? 16.369 -1.093 -5.228 1.00 85.69 70 ARG A N 1
ATOM 574 C CA . ARG A 1 70 ? 17.445 -2.085 -5.078 1.00 85.69 70 ARG A CA 1
ATOM 575 C C . ARG A 1 70 ? 17.124 -3.411 -5.775 1.00 85.69 70 ARG A C 1
ATOM 577 O O . ARG A 1 70 ? 18.039 -4.017 -6.311 1.00 85.69 70 ARG A O 1
ATOM 584 N N . GLN A 1 71 ? 15.859 -3.837 -5.802 1.00 83.88 71 GLN A N 1
ATOM 585 C CA . GLN A 1 71 ? 15.443 -5.088 -6.452 1.00 83.88 71 GLN A CA 1
ATOM 586 C C . GLN A 1 71 ? 15.369 -4.982 -7.984 1.00 83.88 71 GLN A C 1
ATOM 588 O O . GLN A 1 71 ? 15.778 -5.899 -8.687 1.00 83.88 71 GLN A O 1
ATOM 593 N N . HIS A 1 72 ? 14.844 -3.875 -8.520 1.00 79.38 72 HIS A N 1
ATOM 594 C CA . HIS A 1 72 ? 14.607 -3.722 -9.964 1.00 79.38 72 HIS A CA 1
ATOM 595 C C . HIS A 1 72 ? 15.682 -2.923 -10.710 1.00 79.38 72 HIS A C 1
ATOM 597 O O . HIS A 1 72 ? 15.637 -2.844 -11.939 1.00 79.38 72 HIS A O 1
ATOM 603 N N . GLY A 1 73 ? 16.618 -2.312 -9.985 1.00 76.00 73 GLY A N 1
ATOM 604 C CA . GLY A 1 73 ? 17.608 -1.402 -10.544 1.00 76.00 73 GLY A CA 1
ATOM 605 C C . GLY A 1 73 ? 17.053 0.002 -10.814 1.00 76.00 73 GLY A C 1
ATOM 606 O O . GLY A 1 73 ? 15.850 0.235 -10.972 1.00 76.00 73 GLY A O 1
ATOM 607 N N . ARG A 1 74 ? 17.965 0.978 -10.890 1.00 69.94 74 ARG A N 1
ATOM 608 C CA . ARG A 1 74 ? 17.651 2.411 -11.063 1.00 69.94 74 ARG A CA 1
ATOM 609 C C . ARG A 1 74 ? 17.028 2.767 -12.415 1.00 69.94 74 ARG A C 1
ATOM 611 O O . ARG A 1 74 ? 16.571 3.899 -12.570 1.00 69.94 74 ARG A O 1
ATOM 618 N N . GLU A 1 75 ? 17.034 1.845 -13.369 1.00 68.25 75 GLU A N 1
ATOM 619 C CA . GLU A 1 75 ? 16.525 2.033 -14.731 1.00 68.25 75 GLU A CA 1
ATOM 620 C C . GLU A 1 75 ? 15.004 1.827 -14.812 1.00 68.25 75 GLU A C 1
ATOM 622 O O . GLU A 1 75 ? 14.344 2.388 -15.682 1.00 68.25 75 GLU A O 1
ATOM 627 N N . ARG A 1 76 ? 14.400 1.119 -13.844 1.00 74.38 76 ARG A N 1
ATOM 628 C CA . ARG A 1 76 ? 12.955 0.819 -13.817 1.00 74.38 76 ARG A CA 1
ATOM 629 C C . ARG A 1 76 ? 12.146 1.733 -12.888 1.00 74.38 76 ARG A C 1
ATOM 631 O O . ARG A 1 76 ? 11.190 1.294 -12.250 1.00 74.38 76 ARG A O 1
ATOM 638 N N . ARG A 1 77 ? 12.486 3.029 -12.818 1.00 73.38 77 ARG A N 1
ATOM 639 C CA . ARG A 1 77 ? 11.813 4.010 -11.926 1.00 73.38 77 ARG A CA 1
ATOM 640 C C . ARG A 1 77 ? 10.309 4.117 -12.167 1.00 73.38 77 ARG A C 1
ATOM 642 O O . ARG A 1 77 ? 9.555 4.262 -11.211 1.00 73.38 77 ARG A O 1
ATOM 649 N N . ALA A 1 78 ? 9.870 4.008 -13.421 1.00 74.31 78 ALA A N 1
ATOM 650 C CA . ALA A 1 78 ? 8.448 4.031 -13.763 1.00 74.31 78 ALA A CA 1
ATOM 651 C C . ALA A 1 78 ? 7.689 2.849 -13.130 1.00 74.31 78 ALA A C 1
ATOM 653 O O . ALA A 1 78 ? 6.611 3.031 -12.561 1.00 74.31 78 ALA A O 1
ATOM 654 N N . THR A 1 79 ? 8.282 1.652 -13.150 1.00 77.25 79 THR A N 1
ATOM 655 C CA . THR A 1 79 ? 7.734 0.444 -12.516 1.00 77.25 79 THR A CA 1
ATOM 656 C C . THR A 1 79 ? 7.706 0.581 -10.995 1.00 77.25 79 THR A C 1
ATOM 658 O O . THR A 1 79 ? 6.686 0.300 -10.369 1.00 77.25 79 THR A O 1
ATOM 661 N N . VAL A 1 80 ? 8.783 1.108 -10.400 1.00 81.25 80 VAL A N 1
ATOM 662 C CA . VAL A 1 80 ? 8.842 1.396 -8.958 1.00 81.25 80 VAL A CA 1
ATOM 663 C C . VAL A 1 80 ? 7.740 2.380 -8.550 1.00 81.25 80 VAL A C 1
ATOM 665 O O . VAL A 1 80 ? 7.011 2.123 -7.594 1.00 81.25 80 VAL A O 1
ATOM 668 N N . GLY A 1 81 ? 7.568 3.478 -9.293 1.00 78.88 81 GLY A N 1
ATOM 669 C CA . GLY A 1 81 ? 6.520 4.467 -9.029 1.00 78.88 81 GLY A CA 1
ATOM 670 C C . GLY A 1 81 ? 5.114 3.878 -9.143 1.00 78.88 81 GLY A C 1
ATOM 671 O O . GLY A 1 81 ? 4.244 4.167 -8.323 1.00 78.88 81 GLY A O 1
ATOM 672 N N . THR A 1 82 ? 4.918 2.985 -10.109 1.00 83.00 82 THR A N 1
ATOM 673 C CA . THR A 1 82 ? 3.659 2.272 -10.336 1.00 83.00 82 THR A CA 1
ATOM 674 C C . THR A 1 82 ? 3.304 1.348 -9.161 1.00 83.00 82 THR A C 1
ATOM 676 O O . THR A 1 82 ? 2.170 1.364 -8.680 1.00 83.00 82 THR A O 1
ATOM 679 N N . HIS A 1 83 ? 4.271 0.599 -8.626 1.00 80.94 83 HIS A N 1
ATOM 680 C CA . HIS A 1 83 ? 4.059 -0.234 -7.436 1.00 80.94 83 HIS A CA 1
ATOM 681 C C . HIS A 1 83 ? 3.881 0.595 -6.158 1.00 80.94 83 HIS A C 1
ATOM 683 O O . HIS A 1 83 ? 2.996 0.303 -5.352 1.00 80.94 83 HIS A O 1
ATOM 689 N N . ALA A 1 84 ? 4.646 1.680 -6.004 1.00 82.88 84 ALA A N 1
ATOM 690 C CA . ALA A 1 84 ? 4.496 2.610 -4.888 1.00 82.88 84 ALA A CA 1
ATOM 691 C C . ALA A 1 84 ? 3.115 3.290 -4.879 1.00 82.88 84 ALA A C 1
ATOM 693 O O . ALA A 1 84 ? 2.556 3.538 -3.810 1.00 82.88 84 ALA A O 1
ATOM 694 N N . ALA A 1 85 ? 2.526 3.555 -6.050 1.00 85.75 85 ALA A N 1
ATOM 695 C CA . ALA A 1 85 ? 1.168 4.084 -6.150 1.00 85.75 85 ALA A CA 1
ATOM 696 C C . ALA A 1 85 ? 0.121 3.114 -5.574 1.00 85.75 85 ALA A C 1
ATOM 698 O O . ALA A 1 85 ? -0.793 3.560 -4.880 1.00 85.75 85 ALA A O 1
ATOM 699 N N . GLY A 1 86 ? 0.285 1.805 -5.799 1.00 86.00 86 GLY A N 1
ATOM 700 C CA . GLY A 1 86 ? -0.569 0.776 -5.198 1.00 86.00 86 GLY A CA 1
ATOM 701 C C . GLY A 1 86 ? -0.489 0.772 -3.672 1.00 86.00 86 GLY A C 1
ATOM 702 O O . GLY A 1 86 ? -1.520 0.811 -3.004 1.00 86.00 86 GLY A O 1
ATOM 703 N N . LEU A 1 87 ? 0.726 0.842 -3.116 1.00 87.75 87 LEU A N 1
ATOM 704 C CA . LEU A 1 87 ? 0.912 0.928 -1.666 1.00 87.75 87 LEU A CA 1
ATOM 705 C C . LEU A 1 87 ? 0.307 2.214 -1.082 1.00 87.75 87 LEU A C 1
ATOM 707 O O . LEU A 1 87 ? -0.385 2.161 -0.071 1.00 87.75 87 LEU A O 1
ATOM 711 N N . ARG A 1 88 ? 0.495 3.370 -1.730 1.00 87.25 88 ARG A N 1
ATOM 712 C CA . ARG A 1 88 ? -0.125 4.636 -1.293 1.00 87.25 88 ARG A CA 1
ATOM 713 C C . ARG A 1 88 ? -1.651 4.555 -1.278 1.00 87.25 88 ARG A C 1
ATOM 715 O O . ARG A 1 88 ? -2.277 5.060 -0.349 1.00 87.25 88 ARG A O 1
ATOM 722 N N . ALA A 1 89 ? -2.253 3.944 -2.298 1.00 88.50 89 ALA A N 1
ATOM 723 C CA . ALA A 1 89 ? -3.699 3.750 -2.357 1.00 88.50 89 ALA A CA 1
ATOM 724 C C . ALA A 1 89 ? -4.192 2.843 -1.217 1.00 88.50 89 ALA A C 1
ATOM 726 O O . ALA A 1 89 ? -5.187 3.169 -0.572 1.00 88.50 89 ALA A O 1
ATOM 727 N N . PHE A 1 90 ? -3.455 1.772 -0.922 1.00 88.62 90 PHE A N 1
ATOM 728 C CA . PHE A 1 90 ? -3.736 0.875 0.195 1.00 88.62 90 PHE A CA 1
ATOM 729 C C . PHE A 1 90 ? -3.614 1.566 1.562 1.00 88.62 90 PHE A C 1
ATOM 731 O O . PHE A 1 90 ? -4.531 1.486 2.373 1.00 88.62 90 PHE A O 1
ATOM 738 N N . VAL A 1 91 ? -2.545 2.334 1.801 1.00 86.62 91 VAL A N 1
ATOM 739 C CA . VAL A 1 91 ? -2.383 3.115 3.043 1.00 86.62 91 VAL A CA 1
ATOM 740 C C . VAL A 1 91 ? -3.525 4.120 3.209 1.00 86.62 91 VAL A C 1
ATOM 742 O O . VAL A 1 91 ? -4.109 4.216 4.283 1.00 86.62 91 VAL A O 1
ATOM 745 N N . ARG A 1 92 ? -3.920 4.821 2.136 1.00 85.25 92 ARG A N 1
ATOM 746 C CA . ARG A 1 92 ? -5.087 5.722 2.163 1.00 85.25 92 ARG A CA 1
ATOM 747 C C . ARG A 1 92 ? -6.390 4.984 2.462 1.00 85.25 92 ARG A C 1
ATOM 749 O O . ARG A 1 92 ? -7.254 5.538 3.133 1.00 85.25 92 ARG A O 1
ATOM 756 N N . TYR A 1 93 ? -6.554 3.765 1.958 1.00 87.12 93 TYR A N 1
ATOM 757 C CA . TYR A 1 93 ? -7.719 2.934 2.251 1.00 87.12 93 TYR A CA 1
ATOM 758 C C . TYR A 1 93 ? -7.790 2.562 3.738 1.00 87.12 93 TYR A C 1
ATOM 760 O O . TYR A 1 93 ? -8.843 2.720 4.352 1.00 87.12 93 TYR A O 1
ATOM 768 N N . ILE A 1 94 ? -6.662 2.162 4.329 1.00 86.62 94 ILE A N 1
ATOM 769 C CA . ILE A 1 94 ? -6.544 1.887 5.768 1.00 86.62 94 ILE A CA 1
ATOM 770 C C . ILE A 1 94 ? -6.825 3.155 6.591 1.00 86.62 94 ILE A C 1
ATOM 772 O O . ILE A 1 94 ? -7.613 3.109 7.535 1.00 86.62 94 ILE A O 1
ATOM 776 N N . ALA A 1 95 ? -6.246 4.295 6.198 1.00 83.62 95 ALA A N 1
ATOM 777 C CA . ALA A 1 95 ? -6.440 5.588 6.858 1.00 83.62 95 ALA A CA 1
ATOM 778 C C . ALA A 1 95 ? -7.921 5.977 6.948 1.00 83.62 95 ALA A C 1
ATOM 780 O O . ALA A 1 95 ? -8.420 6.323 8.015 1.00 83.62 95 ALA A O 1
ATOM 781 N N . ARG A 1 96 ? -8.656 5.852 5.835 1.00 82.19 96 ARG A N 1
ATOM 782 C CA . ARG A 1 96 ? -10.092 6.176 5.766 1.00 82.19 96 ARG A CA 1
ATOM 783 C C . ARG A 1 96 ? -10.962 5.307 6.670 1.00 82.19 96 ARG A C 1
ATOM 785 O O . ARG A 1 96 ? -12.069 5.715 6.997 1.00 82.19 96 ARG A O 1
ATOM 792 N N . ARG A 1 97 ? -10.491 4.119 7.047 1.00 82.19 97 ARG A N 1
ATOM 793 C CA . ARG A 1 97 ? -11.199 3.205 7.952 1.00 82.19 97 ARG A CA 1
ATOM 794 C C . ARG A 1 97 ? -10.870 3.447 9.428 1.00 82.19 97 ARG A C 1
ATOM 796 O O . ARG A 1 97 ? -11.314 2.670 10.263 1.00 82.19 97 ARG A O 1
ATOM 803 N N . GLY A 1 98 ? -10.092 4.486 9.750 1.00 73.94 98 GLY A N 1
ATOM 804 C CA . GLY A 1 98 ? -9.689 4.787 11.128 1.00 73.94 98 GLY A CA 1
ATOM 805 C C . GLY A 1 98 ? -8.734 3.749 11.720 1.00 73.94 98 GLY A C 1
ATOM 806 O O . GLY A 1 98 ? -8.615 3.648 12.933 1.00 73.94 98 GLY A O 1
ATOM 807 N N . LEU A 1 99 ? -8.070 2.959 10.870 1.00 70.38 99 LEU A N 1
ATOM 808 C CA . LEU A 1 99 ? -7.126 1.920 11.289 1.00 70.38 99 LEU A CA 1
ATOM 809 C C . LEU A 1 99 ? -5.691 2.454 11.451 1.00 70.38 99 LEU A C 1
ATOM 811 O O . LEU A 1 99 ? -4.792 1.687 11.782 1.00 70.38 99 LEU A O 1
ATOM 815 N N . LEU A 1 100 ? -5.461 3.744 11.184 1.00 65.44 100 LEU A N 1
ATOM 816 C CA . LEU A 1 100 ? -4.197 4.420 11.476 1.00 65.44 100 LEU A CA 1
ATOM 817 C C . LEU A 1 100 ? -4.296 5.171 12.809 1.00 65.44 100 LEU A C 1
ATOM 819 O O . LEU A 1 100 ? -5.370 5.689 13.125 1.00 65.44 100 LEU A O 1
ATOM 823 N N . PRO A 1 101 ? -3.190 5.293 13.564 1.00 56.81 101 PRO A N 1
ATOM 824 C CA . PRO A 1 101 ? -3.152 6.136 14.745 1.00 56.81 101 PRO A CA 1
ATOM 825 C C . PRO A 1 101 ? -3.489 7.593 14.379 1.00 56.81 101 PRO A C 1
ATOM 827 O O . PRO A 1 101 ? -3.143 8.056 13.283 1.00 56.81 101 PRO A O 1
ATOM 830 N N . PRO A 1 102 ? -4.147 8.340 15.283 1.00 50.34 102 PRO A N 1
ATOM 831 C CA . PRO A 1 102 ? -4.399 9.762 15.078 1.00 50.34 102 PRO A CA 1
ATOM 832 C C . PRO A 1 102 ? -3.065 10.505 14.881 1.00 50.34 102 PRO A C 1
ATOM 834 O O . PRO A 1 102 ? -2.159 10.375 15.700 1.00 50.34 102 PRO A O 1
ATOM 837 N N . GLY A 1 103 ? -2.935 11.263 13.784 1.00 54.19 103 GLY A N 1
ATOM 838 C CA . GLY A 1 103 ? -1.725 12.038 13.454 1.00 54.19 103 GLY A CA 1
ATOM 839 C C . GLY A 1 103 ? -0.961 11.595 12.198 1.00 54.19 103 GLY A C 1
ATOM 840 O O . GLY A 1 103 ? 0.019 12.239 11.837 1.00 54.19 103 GLY A O 1
ATOM 841 N N . VAL A 1 104 ? -1.405 10.542 11.502 1.00 52.94 104 VAL A N 1
ATOM 842 C CA . VAL A 1 104 ? -0.871 10.150 10.184 1.00 52.94 104 VAL A CA 1
ATOM 843 C C . VAL A 1 104 ? -1.795 10.689 9.078 1.00 52.94 104 VAL A C 1
ATOM 845 O O . VAL A 1 104 ? -2.775 10.047 8.697 1.00 52.94 104 VAL A O 1
ATOM 848 N N . THR A 1 105 ? -1.526 11.898 8.579 1.00 47.97 105 THR A N 1
ATOM 849 C CA . THR A 1 105 ? -2.143 12.496 7.375 1.00 47.97 105 THR A CA 1
ATOM 850 C C . THR A 1 105 ? -1.136 13.373 6.657 1.00 47.97 105 THR A C 1
ATOM 852 O O . THR A 1 105 ? -0.412 14.110 7.358 1.00 47.97 105 THR A O 1
#

=== Feature glossary ===
The features interleaved in this record are:

— What the protein is —

Sequence gives the chain of amino acids in standard one-letter code (A=alanine, C=cysteine, …, Y=tyrosine), read N→C. It is the only feature that is directly encoded by the gene; all structural features are derived from the folded form of this sequence.

Database cross-references. InterPro integrates a dozen domain/family signature databases into unified entries with residue-range hits. GO terms attach function/process/location labels with evidence codes. CATH codes position the fold in a four-level structural taxonomy. Organism is the NCBI-taxonomy species name.

— Where its atoms are —

Atomic coordinates in PDBx/mmCIF format — the same representation the Protein Data Bank distributes. Each line of the _atom_site loop places one backbone atom in Cartesian space (units: ångströms, origin: arbitrary).

The six renders are orthographic views along the three Cartesian axes in both directions. Representation (cartoon, sticks, or surface) and color scheme (sequence-rainbow or by-chain) vary across proteins so the training set covers all the common visualization conventions.

— Local backbone conformation —

Eight-state secondary structure (DSSP): H is the canonical α-helix, G the tighter 3₁₀-helix, I the wider π-helix; E/B are β-structure, T and S are turns and bends, and '-' is everything else. DSSP derives these from the pattern of main-chain N–H···O=C hydrogen bonds, not from the sequence.

P-SEA three-state annotation labels each residue as helix, strand, or coil based purely on the geometry of the Cα trace. It serves as a fallback when the full backbone (and thus DSSP) is unavailable.

The φ/ψ torsion pair specifies the backbone conformation at each residue. φ rotates about the N–Cα bond, ψ about the Cα–C bond. Steric clashes forbid most of the (φ, ψ) plane — the allowed regions (α-helix basin, β-sheet basin, left-handed helix) are the Ramachandran-allowed regions.

— Global shape and packing —

The geometric summary reports three shape descriptors. Rg (radius of gyration) measures how spread out the Cα atoms are about their centre of mass; compact globular proteins have small Rg, elongated or unfolded ones large. Cα contacts (<8 Å, |i−j|>4) count long-range residue pairs in spatial proximity — high for tightly packed folds, near zero for rods or random coil. The bounding-box extents give the protein's footprint along x, y, z in Å.

Solvent-accessible surface area (SASA) is the area in Å² traced out by the centre of a 1.4 Å probe sphere (a water molecule) rolled over the protein's van der Waals surface (Shrake–Rupley / Lee–Richards construction). Buried residues have near-zero SASA; fully exposed residues can exceed 200 Å². The total SASA scales roughly with the number of surface residues.

The contact map is a binary N×N matrix image: pixel (i, j) is dark where Cα_i and Cα_j are within 8 Å and |i−j|>4. Because the |i−j|>4 filter removes local helical contacts, off-diagonal stripes parallel to the main diagonal indicate parallel β-sheets; stripes perpendicular to it indicate antiparallel β-sheets. The Ramachandran plot scatters every residue's (φ, ψ) pair against the sterically allowed regions. The PAE heatmap renders the predicted-aligned-error matrix.

— Structural neighborhood —

3Di is Foldseek's structural alphabet. Each residue is assigned one of twenty discrete states based on how its Cα sits relative to its spatial (not sequential) neighbors. Aligning 3Di strings finds structural homologs roughly as well as full 3D superposition, but orders of magnitude faster.

Nearest PDB neighbors are the top structural matches found by Foldseek when searching this structure against the entire Protein Data Bank. Each hit reports a TM-score (0 to 1; >0.5 almost always implies the same fold) and an E-value. These are *structural* homologs — they may share no detectable sequence similarity.

— Confidence and disorder —

For AlphaFold models, the B-factor field carries pLDDT — the model's own estimate of local accuracy on a 0–100 scale. Regions with pLDDT<50 should be treated as essentially unmodeled; they often correspond to intrinsically disordered segments.

Crystallographic B-factors measure how much each atom's electron density is smeared out, in Å². They rise in mobile loops and surface residues and fall in the buried interior. In AlphaFold models this column is repurposed to hold pLDDT instead.

Predicted aligned error is AlphaFold's pairwise confidence. Unlike pLDDT (per-residue), PAE is per-residue-pair and captures whether two parts of the structure are correctly placed relative to each other. Units are ångströms of expected positional error.